Protein AF-A0A947KWK7-F1 (afdb_monomer)

Secondary structure (DSSP, 8-state):
--HHHHHHHHHHHHHHHHHHHHHHHHHHHHHHHHHHHHHT----EE--TT-SS-EE-BTTB--HHHHHHHHHHHHHHHH-B-TTTHHHHHHHHHHHS-GGGHHHHHHHHHHHHHHHTT----B---------

pLDDT: mean 82.14, std 12.77, range [51.25, 95.88]

Foldseek 3Di:
DVPVVVVVVVVVVVVVVVVVVVVVVVVVVVVVVVVVVVVVPPWDFDDDPPDPDTFTDDPVDGDPSRVQVVCQVLCQLQQWDFLVCLVVSLVVNLVVDDPVCNVVSSVVSVVVNVVRNPPRDTGGDDDPDDDD

Nearest PDB structures (foldseek):
  8rtd-assembly1_Y  TM=3.475E-01  e=1.690E-02  Escherichia coli
  8rtd-assembly1_S  TM=3.876E-01  e=9.232E-02  Escherichia coli
  6iqt-assembly2_C  TM=7.098E-01  e=1.179E+00  Helicobacter pylori 26695
  8rtd-assembly1_b  TM=3.862E-01  e=1.557E-01  Escherichia coli
  8rtd-assembly1_Q  TM=3.573E-01  e=2.304E-01  Escherichia coli

Structure (mmCIF, N/CA/C/O backbone):
data_AF-A0A947KWK7-F1
#
_entry.id   AF-A0A947KWK7-F1
#
loop_
_atom_site.group_PDB
_atom_site.id
_atom_site.type_symbol
_atom_site.label_atom_id
_atom_site.label_alt_id
_atom_site.label_comp_id
_atom_site.label_asym_id
_atom_site.label_entity_id
_atom_site.label_seq_id
_atom_site.pdbx_PDB_ins_code
_atom_site.Cartn_x
_atom_site.Cartn_y
_atom_site.Cartn_z
_atom_site.occupancy
_atom_site.B_iso_or_equiv
_atom_site.auth_seq_id
_atom_site.auth_comp_id
_atom_site.auth_asym_id
_atom_site.auth_atom_id
_atom_site.pdbx_PDB_model_num
ATOM 1 N N . MET A 1 1 ? 41.658 15.679 -74.362 1.00 54.69 1 MET A N 1
ATOM 2 C CA . MET A 1 1 ? 42.032 14.947 -73.130 1.00 54.69 1 MET A CA 1
ATOM 3 C C . MET A 1 1 ? 41.173 15.386 -71.931 1.00 54.69 1 MET A C 1
ATOM 5 O O . MET A 1 1 ? 41.476 14.998 -70.815 1.00 54.69 1 MET A O 1
ATOM 9 N N . ASP A 1 2 ? 40.061 16.109 -72.147 1.00 56.53 2 ASP A N 1
ATOM 10 C CA . ASP A 1 2 ? 39.301 16.756 -71.056 1.00 56.53 2 ASP A CA 1
ATOM 11 C C . ASP A 1 2 ? 37.999 16.034 -70.666 1.00 56.53 2 ASP A C 1
ATOM 13 O O . ASP A 1 2 ? 37.510 16.172 -69.546 1.00 56.53 2 ASP A O 1
ATOM 17 N N . TYR A 1 3 ? 37.462 15.185 -71.548 1.00 57.16 3 TYR A N 1
ATOM 18 C CA . TYR A 1 3 ? 36.228 14.429 -71.292 1.00 57.16 3 TYR A CA 1
ATOM 19 C C . TYR A 1 3 ? 36.384 13.341 -70.213 1.00 57.16 3 TYR A C 1
ATOM 21 O O . TYR A 1 3 ? 35.441 13.057 -69.475 1.00 57.16 3 TYR A O 1
ATOM 29 N N . SER A 1 4 ? 37.575 12.750 -70.073 1.00 60.72 4 SER A N 1
ATOM 30 C CA . SER A 1 4 ? 37.853 11.704 -69.075 1.00 60.72 4 SER A CA 1
ATOM 31 C C . SER A 1 4 ? 37.970 12.259 -67.651 1.00 60.72 4 SER A C 1
ATOM 33 O O . SER A 1 4 ? 37.562 11.595 -66.696 1.00 60.72 4 SER A O 1
ATOM 35 N N . ILE A 1 5 ? 38.465 13.493 -67.501 1.00 61.97 5 ILE A N 1
ATOM 36 C CA . ILE A 1 5 ? 38.619 14.163 -66.202 1.00 61.97 5 ILE A CA 1
ATOM 37 C C . ILE A 1 5 ? 37.245 14.553 -65.633 1.00 61.97 5 ILE A C 1
ATOM 39 O O . ILE A 1 5 ? 36.982 14.327 -64.448 1.00 61.97 5 ILE A O 1
ATOM 43 N N . GLY A 1 6 ? 36.330 15.035 -66.483 1.00 64.50 6 GLY A N 1
ATOM 44 C CA . GLY A 1 6 ? 34.949 15.342 -66.092 1.00 64.50 6 GLY A CA 1
ATOM 45 C C . GLY A 1 6 ? 34.128 14.106 -65.693 1.00 64.50 6 GLY A C 1
ATOM 46 O O . GLY A 1 6 ? 33.351 14.159 -64.737 1.00 64.50 6 GLY A O 1
ATOM 47 N N . LEU A 1 7 ? 34.323 12.962 -66.362 1.00 64.19 7 LEU A N 1
ATOM 48 C CA . LEU A 1 7 ? 33.639 11.709 -66.009 1.00 64.19 7 LEU A CA 1
ATOM 49 C C . LEU A 1 7 ? 34.106 11.164 -64.648 1.00 64.19 7 LEU A C 1
ATOM 51 O O . LEU A 1 7 ? 33.290 10.745 -63.826 1.00 64.19 7 LEU A O 1
ATOM 55 N N . ALA A 1 8 ? 35.415 11.225 -64.383 1.00 67.75 8 ALA A N 1
ATOM 56 C CA . ALA A 1 8 ? 36.005 10.771 -63.127 1.00 67.75 8 ALA A CA 1
ATOM 57 C C . ALA A 1 8 ? 35.564 11.624 -61.922 1.00 67.75 8 ALA A C 1
ATOM 59 O O . ALA A 1 8 ? 35.327 11.085 -60.837 1.00 67.75 8 ALA A O 1
ATOM 60 N N . GLN A 1 9 ? 35.409 12.941 -62.102 1.00 69.06 9 GLN A N 1
ATOM 61 C CA . GLN A 1 9 ? 34.876 13.831 -61.064 1.00 69.06 9 GLN A CA 1
ATOM 62 C C . GLN A 1 9 ? 33.393 13.558 -60.782 1.00 69.06 9 GLN A C 1
ATOM 64 O O . GLN A 1 9 ? 33.019 13.379 -59.622 1.00 69.06 9 GLN A O 1
ATOM 69 N N . ASN A 1 10 ? 32.566 13.417 -61.823 1.00 69.94 10 ASN A N 1
ATOM 70 C CA . ASN A 1 10 ? 31.147 13.079 -61.665 1.00 69.94 10 ASN A CA 1
ATOM 71 C C . ASN A 1 10 ? 30.944 11.731 -60.952 1.00 69.94 10 ASN A C 1
ATOM 73 O O . ASN A 1 10 ? 30.086 11.602 -60.079 1.00 69.94 10 ASN A O 1
ATOM 77 N N . GLN A 1 11 ? 31.783 10.735 -61.243 1.00 74.62 11 GLN A N 1
ATOM 78 C CA . GLN A 1 11 ? 31.709 9.428 -60.589 1.00 74.62 11 GLN A CA 1
ATOM 79 C C . GLN A 1 11 ? 32.101 9.478 -59.101 1.00 74.62 11 GLN A C 1
ATOM 81 O O . GLN A 1 11 ? 31.536 8.740 -58.291 1.00 74.62 11 GLN A O 1
ATOM 86 N N . ARG A 1 12 ? 33.036 10.358 -58.711 1.00 75.38 12 ARG A N 1
ATOM 87 C CA . ARG A 1 12 ? 33.397 10.582 -57.298 1.00 75.38 12 ARG A CA 1
ATOM 88 C C . ARG A 1 12 ? 32.259 11.239 -56.521 1.00 75.38 12 ARG A C 1
ATOM 90 O O . ARG A 1 12 ? 31.936 10.767 -55.433 1.00 75.38 12 ARG A O 1
ATOM 97 N N . VAL A 1 13 ? 31.613 12.250 -57.102 1.00 77.94 13 VAL A N 1
ATOM 98 C CA . VAL A 1 13 ? 30.461 12.936 -56.490 1.00 77.94 13 VAL A CA 1
ATOM 99 C C . VAL A 1 13 ? 29.280 11.975 -56.309 1.00 77.94 13 VAL A C 1
ATOM 101 O O . VAL A 1 13 ? 28.662 11.947 -55.246 1.00 77.94 13 VAL A O 1
ATOM 104 N N . LEU A 1 14 ? 29.009 11.108 -57.291 1.00 76.81 14 LEU A N 1
ATOM 105 C CA . LEU A 1 14 ? 27.959 10.085 -57.185 1.00 76.81 14 LEU A CA 1
ATOM 106 C C . LEU A 1 14 ? 28.243 9.053 -56.083 1.00 76.81 14 LEU A C 1
ATOM 108 O O . LEU A 1 14 ? 27.338 8.695 -55.329 1.00 76.81 14 LEU A O 1
ATOM 112 N N . LYS A 1 15 ? 29.498 8.605 -55.941 1.00 79.81 15 LYS A N 1
ATOM 113 C CA . LYS A 1 15 ? 29.899 7.691 -54.858 1.00 79.81 15 LYS A CA 1
ATOM 114 C C . LYS A 1 15 ? 29.793 8.345 -53.480 1.00 79.81 15 LYS A C 1
ATOM 116 O O . LYS A 1 15 ? 29.298 7.704 -52.559 1.00 79.81 15 LYS A O 1
ATOM 121 N N . GLN A 1 16 ? 30.196 9.610 -53.345 1.00 81.81 16 GLN A N 1
ATOM 122 C CA . GLN A 1 16 ? 30.052 10.370 -52.098 1.00 81.81 16 GLN A CA 1
ATOM 123 C C . GLN A 1 16 ? 28.580 10.560 -51.720 1.00 81.81 16 GLN A C 1
ATOM 125 O O . GLN A 1 16 ? 28.214 10.323 -50.574 1.00 81.81 16 GLN A O 1
ATOM 130 N N . ARG A 1 17 ? 27.713 10.897 -52.683 1.00 84.31 17 ARG A N 1
ATOM 131 C CA . ARG A 1 17 ? 26.270 11.035 -52.441 1.00 84.31 17 ARG A CA 1
ATOM 132 C C . ARG A 1 17 ? 25.628 9.719 -52.003 1.00 84.31 17 ARG A C 1
ATOM 134 O O . ARG A 1 17 ? 24.849 9.713 -51.055 1.00 84.31 17 ARG A O 1
ATOM 141 N N . ASN A 1 18 ? 25.970 8.608 -52.657 1.00 83.19 18 ASN A N 1
ATOM 142 C CA . ASN A 1 18 ? 25.448 7.294 -52.275 1.00 83.19 18 ASN A CA 1
ATOM 143 C C . ASN A 1 18 ? 25.965 6.855 -50.898 1.00 83.19 18 ASN A C 1
ATOM 145 O O . ASN A 1 18 ? 25.190 6.325 -50.109 1.00 83.19 18 ASN A O 1
ATOM 149 N N . ALA A 1 19 ? 27.235 7.121 -50.580 1.00 86.38 19 ALA A N 1
ATOM 150 C CA . ALA A 1 19 ? 27.790 6.851 -49.256 1.00 86.38 19 ALA A CA 1
ATOM 151 C C . ALA A 1 19 ? 27.075 7.666 -48.166 1.00 86.38 19 ALA A C 1
ATOM 153 O O . ALA A 1 19 ? 26.656 7.093 -47.164 1.00 86.38 19 ALA A O 1
ATOM 154 N N . LEU A 1 20 ? 26.853 8.966 -48.399 1.00 88.31 20 LEU A N 1
ATOM 155 C CA . LEU A 1 20 ? 26.110 9.835 -47.480 1.00 88.31 20 LEU A CA 1
ATOM 156 C C . LEU A 1 20 ? 24.665 9.355 -47.280 1.00 88.31 20 LEU A C 1
ATOM 158 O O . LEU A 1 20 ? 24.188 9.294 -46.146 1.00 88.31 20 LEU A O 1
ATOM 162 N N . GLY A 1 21 ? 23.990 8.945 -48.358 1.00 90.00 21 GLY A N 1
ATOM 163 C CA . GLY A 1 21 ? 22.643 8.376 -48.290 1.00 90.00 21 GLY A CA 1
ATOM 164 C C . GLY A 1 21 ? 22.580 7.104 -47.442 1.00 90.00 21 GLY A C 1
ATOM 165 O O . GLY A 1 21 ? 21.719 6.987 -46.573 1.00 90.00 21 GLY A O 1
ATOM 166 N N . ILE A 1 22 ? 23.531 6.183 -47.626 1.00 91.56 22 ILE A N 1
ATOM 167 C CA . ILE A 1 22 ? 23.617 4.952 -46.827 1.00 91.56 22 ILE A CA 1
ATOM 168 C C . ILE A 1 22 ? 23.869 5.284 -45.352 1.00 91.56 22 ILE A C 1
ATOM 170 O O . ILE A 1 22 ? 23.178 4.758 -44.482 1.00 91.56 22 ILE A O 1
ATOM 174 N N . THR A 1 23 ? 24.803 6.193 -45.053 1.00 91.56 23 THR A N 1
ATOM 175 C CA . THR A 1 23 ? 25.083 6.584 -43.663 1.00 91.56 23 THR A CA 1
ATOM 176 C C . THR A 1 23 ? 23.884 7.240 -42.985 1.00 91.56 23 THR A C 1
ATOM 178 O O . THR A 1 23 ? 23.618 6.954 -41.820 1.00 91.56 23 THR A O 1
ATOM 181 N N . ALA A 1 24 ? 23.116 8.061 -43.708 1.00 92.50 24 ALA A N 1
ATOM 182 C CA . ALA A 1 24 ? 21.912 8.688 -43.175 1.00 92.50 24 ALA A CA 1
ATOM 183 C C . ALA A 1 24 ? 20.830 7.651 -42.835 1.00 92.50 24 ALA A C 1
ATOM 185 O O . ALA A 1 24 ? 20.211 7.743 -41.778 1.00 92.50 24 ALA A O 1
ATOM 186 N N . ILE A 1 25 ? 20.647 6.631 -43.682 1.00 94.62 25 ILE A N 1
ATOM 187 C CA . ILE A 1 25 ? 19.697 5.535 -43.430 1.00 94.62 25 ILE A CA 1
ATOM 188 C C . ILE A 1 25 ? 20.110 4.729 -42.194 1.00 94.62 25 ILE A C 1
ATOM 190 O O . ILE A 1 25 ? 19.269 4.429 -41.348 1.00 94.62 25 ILE A O 1
ATOM 194 N N . VAL A 1 26 ? 21.401 4.413 -42.058 1.00 95.50 26 VAL A N 1
ATOM 195 C CA . VAL A 1 26 ? 21.919 3.682 -40.891 1.00 95.50 26 VAL A CA 1
ATOM 196 C C . VAL A 1 26 ? 21.704 4.484 -39.608 1.00 95.50 26 VAL A C 1
ATOM 198 O O . VAL A 1 26 ? 21.192 3.939 -38.632 1.00 95.50 26 VAL A O 1
ATOM 201 N N . LEU A 1 27 ? 22.037 5.778 -39.611 1.00 94.00 27 LEU A N 1
ATOM 202 C CA . LEU A 1 27 ? 21.833 6.654 -38.456 1.00 94.00 27 LEU A CA 1
ATOM 203 C C . LEU A 1 27 ? 20.349 6.791 -38.098 1.00 94.00 27 LEU A C 1
ATOM 205 O O . LEU A 1 27 ? 20.006 6.706 -36.923 1.00 94.00 27 LEU A O 1
ATOM 209 N N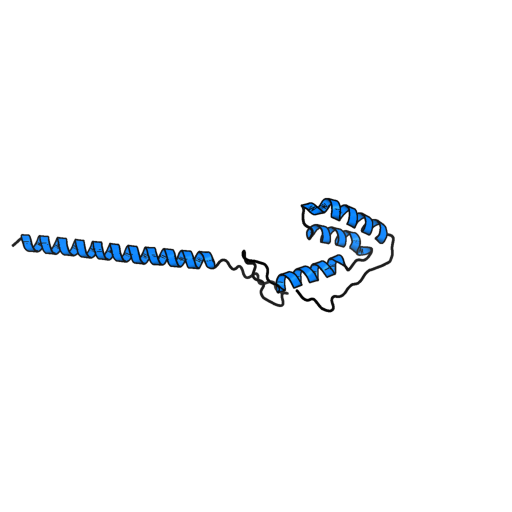 . ALA A 1 28 ? 19.466 6.931 -39.090 1.00 94.38 28 ALA A N 1
ATOM 210 C CA . ALA A 1 28 ? 18.023 6.976 -38.863 1.00 94.38 28 ALA A CA 1
ATOM 211 C C . ALA A 1 28 ? 17.506 5.676 -38.225 1.00 94.38 28 ALA A C 1
ATOM 213 O O . ALA A 1 28 ? 16.750 5.725 -37.257 1.00 94.38 28 ALA A O 1
ATOM 214 N N . GLY A 1 29 ? 17.963 4.514 -38.704 1.00 95.06 29 GLY A N 1
ATOM 215 C CA . GLY A 1 29 ? 17.624 3.223 -38.102 1.00 95.06 29 GLY A CA 1
ATOM 216 C C . GLY A 1 29 ? 18.107 3.104 -36.653 1.00 95.06 29 GLY A C 1
ATOM 217 O O . GLY A 1 29 ? 17.364 2.652 -35.784 1.00 95.06 29 GLY A O 1
ATOM 218 N N . LEU A 1 30 ? 19.322 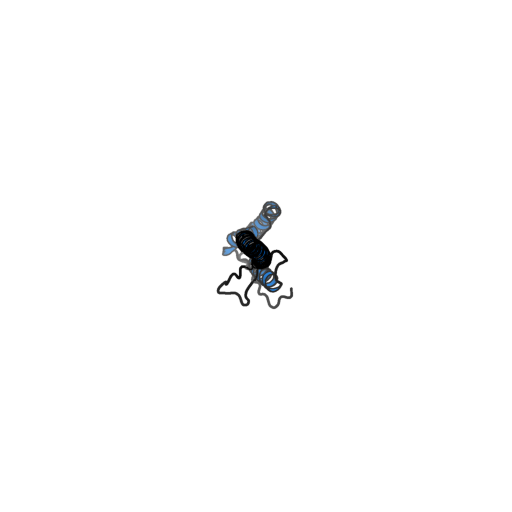3.575 -36.369 1.00 94.81 30 LEU A N 1
ATOM 219 C CA . LEU A 1 30 ? 19.897 3.574 -35.022 1.00 94.81 30 LEU A CA 1
ATOM 220 C C . LEU A 1 30 ? 19.093 4.461 -34.060 1.00 94.81 30 LEU A C 1
ATOM 222 O O . LEU A 1 30 ? 18.824 4.057 -32.931 1.00 94.81 30 LEU A O 1
ATOM 226 N N . VAL A 1 31 ? 18.653 5.635 -34.521 1.00 93.88 31 VAL A N 1
ATOM 227 C CA . VAL A 1 31 ? 17.788 6.545 -33.753 1.00 93.88 31 VAL A CA 1
ATOM 228 C C . VAL A 1 31 ? 16.456 5.876 -33.416 1.00 93.88 31 VAL A C 1
ATOM 230 O O . VAL A 1 31 ? 16.026 5.941 -32.268 1.00 93.88 31 VAL A O 1
ATOM 233 N N . VAL A 1 32 ? 15.826 5.185 -34.372 1.00 93.50 32 VAL A N 1
ATOM 234 C CA . VAL A 1 32 ? 14.566 4.456 -34.134 1.00 93.50 32 VAL A CA 1
ATOM 235 C C . VAL A 1 32 ? 14.752 3.353 -33.092 1.00 93.50 32 VAL A C 1
ATOM 237 O O . VAL A 1 32 ? 13.943 3.238 -32.172 1.00 93.50 32 VAL A O 1
ATOM 240 N N . ILE A 1 33 ? 15.835 2.577 -33.185 1.00 91.62 33 ILE A N 1
ATOM 241 C CA . ILE A 1 33 ? 16.146 1.520 -32.211 1.00 91.62 33 ILE A CA 1
ATOM 242 C C . ILE A 1 33 ? 16.364 2.119 -30.818 1.00 91.62 33 ILE A C 1
ATOM 244 O O . ILE A 1 33 ? 15.795 1.630 -29.843 1.00 91.62 33 ILE A O 1
ATOM 248 N N . LEU A 1 34 ? 17.146 3.196 -30.712 1.00 87.62 34 LEU A N 1
ATOM 249 C CA . LEU A 1 34 ? 17.386 3.883 -29.441 1.00 87.62 34 LEU A CA 1
ATOM 250 C C . LEU A 1 34 ? 16.095 4.443 -28.841 1.00 87.62 34 LEU A C 1
ATOM 252 O O . LEU A 1 34 ? 15.890 4.321 -27.636 1.00 87.62 34 LEU A O 1
ATOM 256 N N . PHE A 1 35 ? 15.210 5.004 -29.666 1.00 86.56 35 PHE A N 1
ATOM 257 C CA . PHE A 1 35 ? 13.917 5.515 -29.219 1.00 86.56 35 PHE A CA 1
ATOM 258 C C . PHE A 1 35 ? 13.016 4.391 -28.698 1.00 86.56 35 PHE A C 1
ATOM 260 O O . PHE A 1 35 ? 12.399 4.531 -27.647 1.00 86.56 35 PHE A O 1
ATOM 267 N N . MET A 1 36 ? 12.994 3.246 -29.384 1.00 82.94 36 MET A N 1
ATOM 268 C CA . MET A 1 36 ? 12.224 2.074 -28.967 1.00 82.94 36 MET A CA 1
ATOM 269 C C . MET A 1 36 ? 12.749 1.489 -27.648 1.00 82.94 36 MET A C 1
ATOM 271 O O . MET A 1 36 ? 11.967 1.171 -26.757 1.00 82.94 36 MET A O 1
ATOM 275 N N . VAL A 1 37 ? 14.073 1.407 -27.483 1.00 81.81 37 VAL A N 1
ATOM 276 C CA . VAL A 1 37 ? 14.695 0.966 -26.225 1.00 81.81 37 VAL A CA 1
ATOM 277 C C . VAL A 1 37 ? 14.417 1.965 -25.102 1.00 81.81 37 VAL A C 1
ATOM 279 O O . VAL A 1 37 ? 14.025 1.547 -24.014 1.00 81.81 37 VAL A O 1
ATOM 282 N N . GLY A 1 38 ? 14.562 3.267 -25.360 1.00 74.56 38 GLY A N 1
ATOM 283 C CA . GLY A 1 38 ? 14.268 4.330 -24.397 1.00 74.56 38 GLY A CA 1
ATOM 284 C C . GLY A 1 38 ? 12.817 4.302 -23.920 1.00 74.56 38 GLY A C 1
ATOM 285 O O . GLY A 1 38 ? 12.578 4.291 -22.718 1.00 74.56 38 GLY A O 1
ATOM 286 N N . ALA A 1 39 ? 11.863 4.157 -24.843 1.00 72.69 39 ALA A N 1
ATOM 287 C CA . ALA A 1 39 ? 10.434 4.079 -24.531 1.00 72.69 39 ALA A CA 1
ATOM 288 C C . ALA A 1 39 ? 10.052 2.874 -23.648 1.00 72.69 39 ALA A C 1
ATOM 290 O O . ALA A 1 39 ? 9.017 2.894 -22.990 1.00 72.69 39 ALA A O 1
ATOM 291 N N . THR A 1 40 ? 10.871 1.819 -23.610 1.00 67.94 40 THR A N 1
ATOM 292 C CA .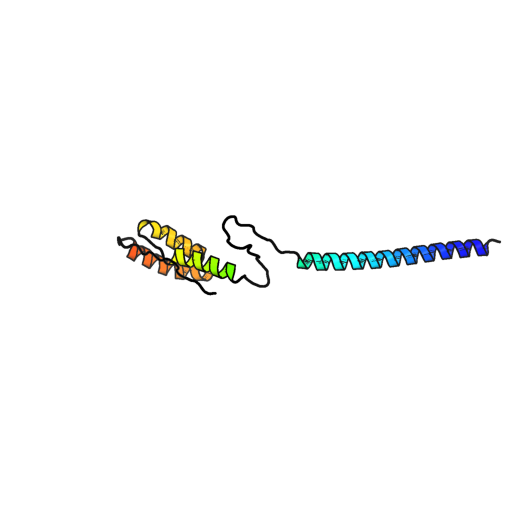 THR A 1 40 ? 10.624 0.636 -22.761 1.00 67.94 40 THR A CA 1
ATOM 293 C C . THR A 1 40 ? 11.322 0.687 -21.400 1.00 67.94 40 THR A C 1
ATOM 295 O O . THR A 1 40 ? 11.138 -0.223 -20.585 1.00 67.94 40 THR A O 1
ATOM 298 N N . ARG A 1 41 ? 12.153 1.709 -21.145 1.00 60.84 41 ARG A N 1
ATOM 299 C CA . ARG A 1 41 ? 13.114 1.712 -20.032 1.00 60.84 41 ARG A CA 1
ATOM 300 C C . ARG A 1 41 ? 12.705 2.539 -18.813 1.00 60.84 41 ARG A C 1
ATOM 302 O O . ARG A 1 41 ? 13.450 2.535 -17.835 1.00 60.84 41 ARG A O 1
ATOM 309 N N . ASP A 1 42 ? 11.521 3.138 -18.807 1.00 56.75 42 ASP A N 1
ATOM 310 C CA . ASP A 1 42 ? 10.990 3.828 -17.626 1.00 56.75 42 ASP A CA 1
ATOM 311 C C . ASP A 1 42 ? 10.543 2.813 -16.563 1.00 56.75 42 ASP A C 1
ATOM 313 O O . ASP A 1 42 ? 9.373 2.461 -16.421 1.00 56.75 42 ASP A O 1
ATOM 317 N N . ARG A 1 43 ? 11.523 2.280 -15.829 1.00 58.47 43 ARG A N 1
ATOM 318 C CA . ARG A 1 43 ? 11.331 1.488 -14.614 1.00 58.47 43 ARG A CA 1
ATOM 319 C C . ARG A 1 43 ? 12.018 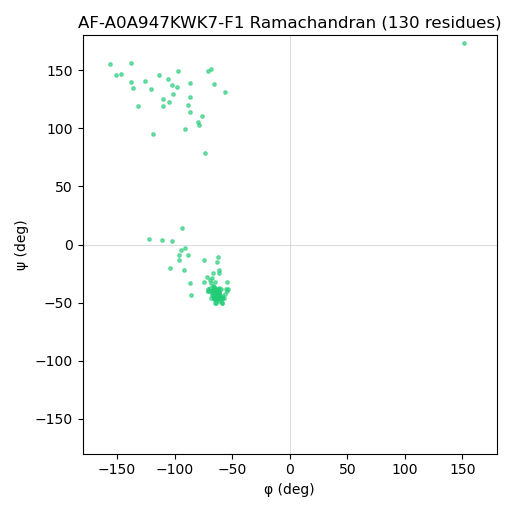2.221 -13.478 1.00 58.47 43 ARG A C 1
ATOM 321 O O . ARG A 1 43 ? 13.225 2.087 -13.283 1.00 58.47 43 ARG A O 1
ATOM 328 N N . GLU A 1 44 ? 11.252 3.012 -12.745 1.00 58.97 44 GLU A N 1
ATOM 329 C CA . GLU A 1 44 ? 11.743 3.655 -11.535 1.00 58.97 44 GLU A CA 1
ATOM 330 C C . GLU A 1 44 ? 11.796 2.609 -10.411 1.00 58.97 44 GLU A C 1
ATOM 332 O O . GLU A 1 44 ? 10.774 2.084 -9.967 1.00 58.97 44 GLU A O 1
ATOM 337 N N . VAL A 1 45 ? 13.010 2.241 -9.994 1.00 57.47 45 VAL A N 1
ATOM 338 C CA . VAL A 1 45 ? 13.231 1.353 -8.847 1.00 57.47 45 VAL A CA 1
ATOM 339 C C . VAL A 1 45 ? 13.360 2.233 -7.614 1.00 57.47 45 VAL A C 1
ATOM 341 O O . VAL A 1 45 ? 14.419 2.804 -7.352 1.00 57.47 45 VAL A O 1
ATOM 344 N N . VAL A 1 46 ? 12.273 2.352 -6.856 1.00 59.81 46 VAL A N 1
ATOM 345 C CA . VAL A 1 46 ? 12.283 3.089 -5.592 1.00 59.81 46 VAL A CA 1
ATOM 346 C C . VAL A 1 46 ? 12.897 2.187 -4.521 1.00 59.81 46 VAL A C 1
ATOM 348 O O . VAL A 1 46 ? 12.275 1.236 -4.047 1.00 59.81 46 VAL A O 1
ATOM 351 N N . LEU A 1 47 ? 14.141 2.473 -4.138 1.00 54.81 47 LEU A N 1
ATOM 352 C CA . LEU A 1 47 ? 14.790 1.817 -3.005 1.00 54.81 47 LEU A CA 1
ATOM 353 C C . LEU A 1 47 ? 14.273 2.449 -1.713 1.00 54.81 47 LEU A C 1
ATOM 355 O O . LEU A 1 47 ? 14.693 3.546 -1.347 1.00 54.81 47 LEU A O 1
ATOM 359 N N . GLN A 1 48 ? 13.361 1.769 -1.016 1.00 61.44 48 GLN A N 1
ATOM 360 C CA . GLN A 1 48 ? 12.974 2.182 0.332 1.00 61.44 48 GLN A CA 1
ATOM 361 C C . GLN A 1 48 ? 13.738 1.349 1.381 1.00 61.44 48 GLN A C 1
ATOM 363 O O . GLN A 1 48 ? 13.799 0.124 1.252 1.00 61.44 48 GLN A O 1
ATOM 368 N N . PRO A 1 49 ? 14.285 1.973 2.443 1.00 51.25 49 PRO A N 1
ATOM 369 C CA . PRO A 1 49 ? 15.221 1.332 3.381 1.00 51.25 49 PRO A CA 1
ATOM 370 C C . PRO A 1 49 ? 14.691 0.129 4.181 1.00 51.25 49 PRO A C 1
ATOM 372 O O . PRO A 1 49 ? 15.465 -0.536 4.860 1.00 51.25 49 PRO A O 1
ATOM 375 N N . ILE A 1 50 ? 13.383 -0.129 4.156 1.00 66.69 50 ILE A N 1
ATOM 376 C CA . ILE A 1 50 ? 12.694 -1.076 5.052 1.00 66.69 50 ILE A CA 1
ATOM 377 C C . ILE A 1 50 ? 11.943 -2.192 4.313 1.00 66.69 50 ILE A C 1
ATOM 379 O O . ILE A 1 50 ? 11.252 -2.999 4.938 1.00 66.69 50 ILE A O 1
ATOM 383 N N . LEU A 1 51 ? 12.054 -2.256 2.985 1.00 66.56 51 LEU A N 1
ATOM 384 C CA . LEU A 1 51 ? 11.338 -3.253 2.194 1.00 66.56 51 LEU A CA 1
ATOM 385 C C . LEU A 1 51 ? 12.141 -4.547 2.106 1.00 66.56 51 LEU A C 1
ATOM 387 O O . LEU A 1 51 ? 13.350 -4.538 1.896 1.00 66.56 51 LEU A O 1
ATOM 391 N N . ARG A 1 52 ? 11.445 -5.681 2.213 1.00 66.69 52 ARG A N 1
ATOM 392 C CA . ARG A 1 52 ? 12.051 -7.017 2.072 1.00 66.69 52 ARG A CA 1
ATOM 393 C C . ARG A 1 52 ? 12.380 -7.374 0.616 1.00 66.69 52 ARG A C 1
ATOM 395 O O . ARG A 1 52 ? 13.089 -8.345 0.384 1.00 66.69 52 ARG A O 1
ATOM 402 N N . SER A 1 53 ? 11.857 -6.606 -0.342 1.00 64.56 53 SER A N 1
ATOM 403 C CA . SER A 1 53 ? 12.023 -6.790 -1.785 1.00 64.56 53 SER A CA 1
ATOM 404 C C . SER A 1 53 ? 12.040 -5.428 -2.488 1.00 64.56 53 SER A C 1
ATOM 406 O O . SER A 1 53 ? 11.313 -4.530 -2.054 1.00 64.56 53 SER A O 1
ATOM 408 N N . PRO A 1 54 ? 12.801 -5.262 -3.586 1.00 62.47 54 PRO A N 1
ATOM 409 C CA . PRO A 1 54 ? 12.618 -4.138 -4.497 1.00 62.47 54 PRO A CA 1
ATOM 410 C C . PRO A 1 54 ? 11.171 -4.105 -5.007 1.00 62.47 54 PRO A C 1
ATOM 412 O O . PRO A 1 54 ? 10.648 -5.132 -5.442 1.00 62.47 54 PRO A O 1
ATOM 415 N N . LEU A 1 55 ? 10.529 -2.938 -4.954 1.00 66.06 55 LEU A N 1
ATOM 416 C CA . LEU A 1 55 ? 9.199 -2.722 -5.521 1.00 66.06 55 LEU A CA 1
ATOM 417 C C . LEU A 1 55 ? 9.351 -1.990 -6.855 1.00 66.06 55 LEU A C 1
ATOM 419 O O . LEU A 1 55 ? 10.033 -0.969 -6.939 1.00 66.06 55 LEU A O 1
ATOM 423 N N . THR A 1 56 ? 8.719 -2.515 -7.903 1.00 62.38 56 THR A N 1
ATOM 424 C CA . THR A 1 56 ? 8.664 -1.871 -9.220 1.00 62.38 56 THR A CA 1
ATOM 425 C C . THR A 1 56 ? 7.245 -1.390 -9.473 1.00 62.38 56 THR A C 1
ATOM 427 O O . THR A 1 56 ? 6.324 -2.205 -9.525 1.00 62.38 56 THR A O 1
ATOM 430 N N . ILE A 1 57 ? 7.062 -0.083 -9.653 1.00 59.66 57 ILE A N 1
ATOM 431 C CA . ILE A 1 57 ? 5.781 0.477 -10.087 1.00 59.66 57 ILE A CA 1
ATOM 432 C C . ILE A 1 57 ? 5.783 0.430 -11.615 1.00 59.66 57 ILE A C 1
ATOM 434 O O . ILE A 1 57 ? 6.611 1.071 -12.257 1.00 59.66 57 ILE A O 1
ATOM 438 N N . SER A 1 58 ? 4.901 -0.381 -12.200 1.00 62.47 58 SER A N 1
ATOM 439 C CA . SER A 1 58 ? 4.735 -0.468 -13.653 1.00 62.47 58 SER A CA 1
ATOM 440 C C . SER A 1 58 ? 3.362 0.058 -14.052 1.00 62.47 58 SER A C 1
ATOM 442 O O . SER A 1 58 ? 2.380 -0.170 -13.348 1.00 62.47 58 SER A O 1
ATOM 444 N N . SER A 1 59 ? 3.262 0.698 -15.215 1.00 59.84 59 SER A N 1
ATOM 445 C CA . SER A 1 59 ? 1.970 1.078 -15.806 1.00 59.84 59 SER A CA 1
ATOM 446 C C . SER A 1 59 ? 1.085 -0.129 -16.156 1.00 59.84 59 SER A C 1
ATOM 448 O O . SER A 1 59 ? -0.111 0.031 -16.379 1.00 59.84 59 SER A O 1
ATOM 450 N N 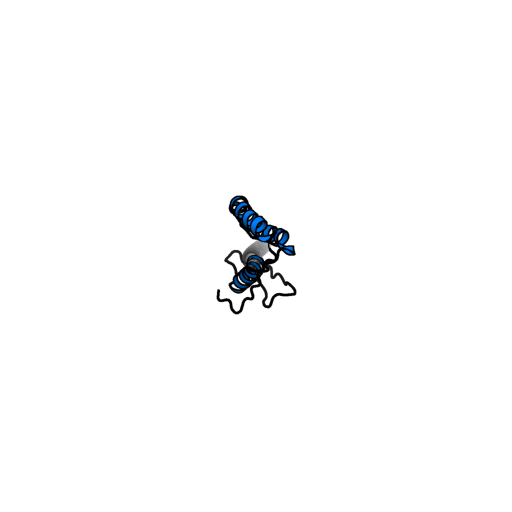. THR A 1 60 ? 1.656 -1.338 -16.191 1.00 64.25 60 THR A N 1
ATOM 451 C CA . THR A 1 60 ? 0.974 -2.597 -16.531 1.00 64.25 60 THR A CA 1
ATOM 452 C C . THR A 1 60 ? 0.326 -3.306 -15.343 1.00 64.25 60 THR A C 1
ATOM 454 O O . THR A 1 60 ? -0.405 -4.272 -15.548 1.00 64.25 60 THR A O 1
ATOM 457 N N . GLY A 1 61 ? 0.578 -2.855 -14.112 1.00 68.62 61 GLY A N 1
ATOM 458 C CA . GLY A 1 61 ? 0.008 -3.470 -12.919 1.00 68.62 61 GLY A CA 1
ATOM 459 C C . GLY A 1 61 ? 0.872 -3.325 -11.673 1.00 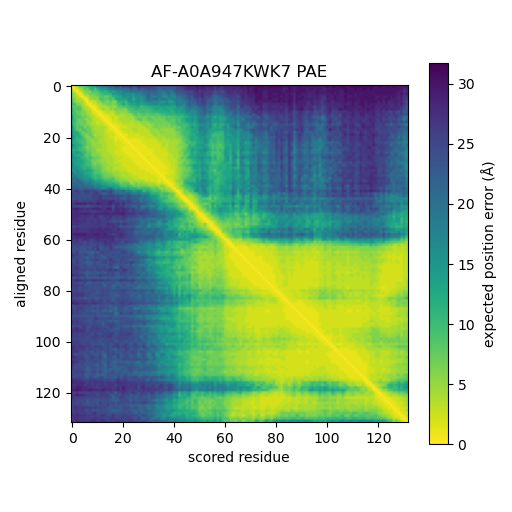68.62 61 GLY A C 1
ATOM 460 O O . GLY A 1 61 ? 2.013 -2.855 -11.711 1.00 68.62 61 GLY A O 1
ATOM 461 N N . VAL A 1 62 ? 0.287 -3.757 -10.561 1.00 76.75 62 VAL A N 1
ATOM 462 C CA . VAL A 1 62 ? 0.862 -3.712 -9.216 1.00 76.75 62 VAL A CA 1
ATOM 463 C C . VAL A 1 62 ? 1.369 -5.107 -8.845 1.00 76.75 62 VAL A C 1
ATOM 465 O O . VAL A 1 62 ? 0.689 -6.093 -9.128 1.00 76.75 62 VAL A O 1
ATOM 468 N N . SER A 1 63 ? 2.556 -5.212 -8.239 1.00 79.69 63 SER A N 1
ATOM 469 C CA . SER A 1 63 ? 3.100 -6.521 -7.855 1.00 79.69 63 SER A CA 1
ATOM 470 C C . SER A 1 63 ? 2.330 -7.129 -6.666 1.00 79.69 63 SER A C 1
ATOM 472 O O . SER A 1 63 ? 1.838 -6.379 -5.813 1.00 79.69 63 SER A O 1
ATOM 474 N N . PRO A 1 64 ? 2.230 -8.468 -6.563 1.00 82.25 64 PRO A N 1
ATOM 475 C CA . PRO A 1 64 ? 1.601 -9.129 -5.416 1.00 82.25 64 PRO A CA 1
ATOM 476 C C . PRO A 1 64 ? 2.219 -8.718 -4.073 1.00 82.25 64 PRO A C 1
ATOM 478 O O . PRO A 1 64 ? 1.504 -8.488 -3.103 1.00 82.25 64 PRO A O 1
ATOM 481 N N . GLU A 1 65 ? 3.539 -8.534 -4.032 1.00 81.06 65 GLU A N 1
ATOM 482 C CA . GLU A 1 65 ? 4.278 -8.139 -2.829 1.00 81.06 65 GLU A CA 1
ATOM 483 C C . GLU A 1 65 ? 3.916 -6.719 -2.379 1.00 81.06 65 GLU A C 1
ATOM 485 O O . GLU A 1 65 ? 3.843 -6.444 -1.180 1.00 81.06 65 GLU A O 1
ATOM 490 N N . TYR A 1 66 ? 3.661 -5.812 -3.329 1.00 81.19 66 TYR A N 1
ATOM 491 C CA . TYR A 1 66 ? 3.158 -4.477 -3.017 1.00 81.19 66 TYR A CA 1
ATOM 492 C C . TYR A 1 66 ? 1.750 -4.551 -2.418 1.00 81.19 66 TYR A C 1
ATOM 494 O O . TYR A 1 66 ? 1.485 -3.910 -1.401 1.00 81.19 66 TYR A O 1
ATOM 502 N N . LEU A 1 67 ? 0.852 -5.340 -3.023 1.00 85.00 67 LEU A N 1
ATOM 503 C CA . LEU A 1 67 ? -0.519 -5.493 -2.529 1.00 85.00 67 LEU A CA 1
ATOM 504 C C . LEU A 1 67 ? -0.545 -6.101 -1.130 1.00 85.00 67 LEU A C 1
ATOM 506 O O . LEU A 1 67 ? -1.273 -5.603 -0.272 1.00 85.00 67 LEU A O 1
ATOM 510 N N . GLU A 1 68 ? 0.274 -7.122 -0.874 1.00 86.88 68 GLU A N 1
ATOM 511 C CA . GLU A 1 68 ? 0.418 -7.709 0.458 1.00 86.88 68 GLU A CA 1
ATOM 512 C C . GLU A 1 68 ? 0.886 -6.659 1.466 1.00 86.88 68 GLU A C 1
ATOM 514 O O . GLU A 1 68 ? 0.305 -6.520 2.540 1.00 86.88 68 GLU A O 1
ATOM 519 N N . MET A 1 69 ? 1.897 -5.866 1.110 1.00 85.00 69 MET A N 1
ATOM 520 C CA . MET A 1 69 ? 2.452 -4.854 2.000 1.00 85.00 69 MET A CA 1
ATOM 521 C C . MET A 1 69 ? 1.452 -3.750 2.343 1.00 85.00 69 MET A C 1
ATOM 523 O O . MET A 1 69 ? 1.237 -3.466 3.521 1.00 85.00 69 MET A O 1
ATOM 527 N N . VAL A 1 70 ? 0.803 -3.168 1.332 1.00 86.12 70 VAL A N 1
ATOM 528 C CA . VAL A 1 70 ? -0.210 -2.124 1.539 1.00 86.12 70 VAL A CA 1
ATOM 529 C C . VAL A 1 70 ? -1.392 -2.674 2.331 1.00 86.12 70 VAL A C 1
ATOM 531 O O . VAL A 1 70 ? -1.893 -2.003 3.237 1.00 86.12 70 VAL A O 1
ATOM 534 N N . THR A 1 71 ? -1.814 -3.908 2.042 1.00 89.75 71 THR A N 1
ATOM 535 C CA . THR A 1 71 ? -2.918 -4.557 2.758 1.00 89.75 71 THR A CA 1
ATOM 536 C C . THR A 1 71 ? -2.554 -4.816 4.213 1.00 89.75 71 THR A C 1
ATOM 538 O O . THR A 1 71 ? -3.350 -4.514 5.100 1.00 89.75 71 THR A O 1
ATOM 541 N N . ARG A 1 72 ? -1.348 -5.323 4.484 1.00 89.56 72 ARG A N 1
ATOM 542 C CA . ARG A 1 72 ? -0.848 -5.566 5.840 1.00 89.56 72 ARG A CA 1
ATOM 543 C C . ARG A 1 72 ? -0.833 -4.283 6.659 1.00 89.56 72 ARG A C 1
ATOM 545 O O . ARG A 1 72 ? -1.362 -4.263 7.769 1.00 89.56 72 ARG A O 1
ATOM 552 N N . ASP A 1 73 ? -0.260 -3.220 6.110 1.00 89.81 73 ASP A N 1
ATOM 553 C CA . ASP A 1 73 ? -0.111 -1.955 6.824 1.00 89.81 73 ASP A CA 1
ATOM 554 C C . ASP A 1 73 ? -1.484 -1.290 7.049 1.00 89.81 73 ASP A C 1
ATOM 556 O O . ASP A 1 73 ? -1.783 -0.829 8.153 1.00 89.81 73 ASP A O 1
ATOM 560 N N . THR A 1 74 ? -2.378 -1.354 6.056 1.00 92.19 74 THR A N 1
ATOM 561 C CA . THR A 1 74 ? -3.762 -0.865 6.183 1.00 92.19 74 THR A CA 1
ATOM 562 C C . THR A 1 74 ? -4.558 -1.666 7.212 1.00 92.19 74 THR A C 1
ATOM 564 O O . THR A 1 74 ? -5.259 -1.079 8.034 1.00 92.19 74 THR A O 1
ATOM 567 N N . ALA A 1 75 ? -4.444 -2.998 7.215 1.00 92.31 75 ALA A N 1
ATOM 568 C CA . ALA A 1 75 ? -5.139 -3.862 8.165 1.00 92.31 75 ALA A CA 1
ATOM 569 C C . ALA A 1 75 ? -4.686 -3.595 9.604 1.00 92.31 75 ALA A C 1
ATOM 571 O O . ALA A 1 75 ? -5.519 -3.532 10.507 1.00 92.31 75 ALA A O 1
ATOM 572 N N . LEU A 1 76 ? -3.384 -3.384 9.824 1.00 92.62 76 LEU A N 1
ATOM 573 C CA . LEU A 1 76 ? -2.870 -3.037 11.147 1.00 92.62 76 LEU A CA 1
ATOM 574 C C . LEU A 1 76 ? -3.439 -1.708 11.643 1.00 92.62 76 LEU A C 1
ATOM 576 O O . LEU A 1 76 ? -3.871 -1.653 12.792 1.00 92.62 76 LEU A O 1
ATOM 580 N N . ILE A 1 77 ? -3.499 -0.677 10.796 1.00 92.56 77 ILE A N 1
ATOM 581 C CA . ILE A 1 77 ? -4.107 0.612 11.158 1.00 92.56 77 ILE A CA 1
ATOM 582 C C . ILE A 1 77 ? -5.607 0.444 11.413 1.00 92.56 77 ILE A C 1
ATOM 584 O O . ILE A 1 77 ? -6.113 0.909 12.425 1.00 92.56 77 ILE A O 1
ATOM 588 N N . ALA A 1 78 ? -6.329 -0.243 10.529 1.00 92.06 78 ALA A N 1
ATOM 589 C CA . ALA A 1 78 ? -7.779 -0.378 10.629 1.00 92.06 78 ALA A CA 1
ATOM 590 C C . ALA A 1 78 ? -8.221 -1.156 11.878 1.00 92.06 78 ALA A C 1
ATOM 592 O O . ALA A 1 78 ? -9.219 -0.794 12.505 1.00 92.06 78 ALA A O 1
ATOM 593 N N . LEU A 1 79 ? -7.489 -2.216 12.236 1.00 92.38 79 LEU A N 1
ATOM 594 C CA . LEU A 1 79 ? -7.898 -3.186 13.255 1.00 92.38 79 LEU A CA 1
ATOM 595 C C . LEU A 1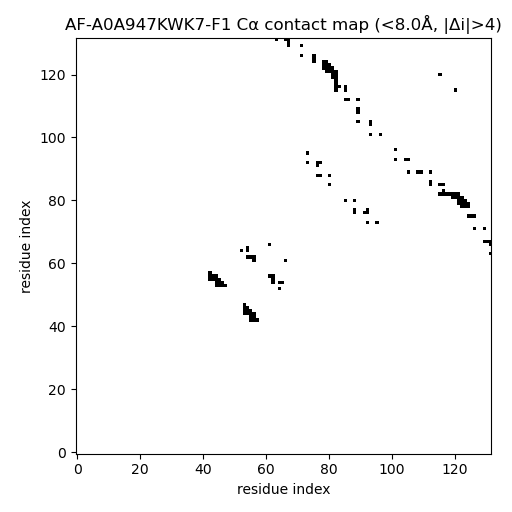 79 ? -7.318 -2.918 14.649 1.00 92.38 79 LEU A C 1
ATOM 597 O O . LEU A 1 79 ? -7.802 -3.513 15.614 1.00 92.38 79 LEU A O 1
ATOM 601 N N . ASN A 1 80 ? -6.321 -2.038 14.774 1.00 92.19 80 ASN A N 1
ATOM 602 C CA . ASN A 1 80 ? -5.764 -1.626 16.062 1.00 92.19 80 ASN A CA 1
ATOM 603 C C . ASN A 1 80 ? -6.247 -0.223 16.431 1.00 92.19 80 ASN A C 1
ATOM 605 O O . ASN A 1 80 ? -5.999 0.741 15.710 1.00 92.19 80 ASN A O 1
ATOM 609 N N . ARG A 1 81 ? -6.897 -0.096 17.588 1.00 91.06 81 ARG A N 1
ATOM 610 C CA . ARG A 1 81 ? -7.398 1.191 18.093 1.00 91.06 81 ARG A CA 1
ATOM 611 C C . ARG A 1 81 ? -7.427 1.213 19.613 1.00 91.06 81 ARG A C 1
ATOM 613 O O . ARG A 1 81 ? -7.713 0.201 20.251 1.00 91.06 81 ARG A O 1
ATOM 620 N N . SER A 1 82 ? -7.173 2.378 20.182 1.00 90.81 82 SER A N 1
ATOM 621 C CA . SER A 1 82 ? -7.272 2.667 21.608 1.00 90.81 82 SER A CA 1
ATOM 622 C C . SER A 1 82 ? -7.925 4.037 21.806 1.00 90.81 82 SER A C 1
ATOM 624 O O . SER A 1 82 ? -7.848 4.879 20.909 1.00 90.81 82 SER A O 1
ATOM 626 N N . PRO A 1 83 ? -8.539 4.307 22.969 1.00 87.62 83 PRO A N 1
ATOM 627 C CA . PRO A 1 83 ? -9.189 5.592 23.237 1.00 87.62 83 PRO A CA 1
ATOM 628 C C . PRO A 1 83 ? -8.258 6.794 23.021 1.00 87.62 83 PRO A C 1
ATOM 630 O O . PRO A 1 83 ? -8.683 7.844 22.548 1.00 87.62 83 PRO A O 1
ATOM 633 N N . GLU A 1 84 ? -6.965 6.609 23.288 1.00 87.81 84 GLU A N 1
ATOM 634 C CA . GLU A 1 84 ? -5.926 7.629 23.133 1.00 87.81 84 GLU A CA 1
ATOM 635 C C . GLU A 1 84 ? -5.589 7.946 21.666 1.00 87.81 84 GLU A C 1
ATOM 637 O O . GLU A 1 84 ? -5.173 9.063 21.363 1.00 87.81 84 GLU A O 1
ATOM 642 N N . ASN A 1 85 ? -5.771 6.993 20.740 1.00 89.56 85 ASN A N 1
ATOM 643 C CA . ASN A 1 85 ? -5.367 7.143 19.338 1.00 89.56 85 ASN A CA 1
ATOM 644 C C . ASN A 1 85 ? -6.535 7.249 18.340 1.00 89.56 85 ASN A C 1
ATOM 646 O O . ASN A 1 85 ? -6.288 7.347 17.138 1.00 89.56 85 ASN A O 1
ATOM 650 N N . LEU A 1 86 ? -7.790 7.275 18.804 1.00 91.00 86 LEU A N 1
ATOM 651 C CA . LEU A 1 86 ? -8.990 7.244 17.951 1.00 91.00 86 LEU A CA 1
ATOM 652 C C . LEU A 1 86 ? -9.030 8.343 16.878 1.00 91.00 86 LEU A C 1
ATOM 654 O O . LEU A 1 86 ? -9.410 8.076 15.737 1.00 91.00 86 LEU A O 1
ATOM 658 N N . ASN A 1 87 ? -8.613 9.566 17.217 1.00 91.56 87 ASN A N 1
ATOM 659 C CA . ASN A 1 87 ? -8.572 10.671 16.252 1.00 91.56 87 ASN A CA 1
ATOM 660 C C . ASN A 1 87 ? -7.541 10.404 15.148 1.00 91.56 87 ASN A C 1
ATOM 662 O O . ASN A 1 87 ? -7.851 10.510 13.962 1.00 91.56 87 ASN A O 1
ATOM 666 N N . TYR A 1 88 ? -6.339 9.978 15.541 1.00 92.69 88 TYR A N 1
ATOM 667 C CA . TYR A 1 88 ? -5.279 9.618 14.604 1.00 92.69 88 TYR A CA 1
ATOM 668 C C . TYR A 1 88 ? -5.678 8.429 13.720 1.00 92.69 88 TYR A C 1
ATOM 670 O O . TYR A 1 88 ? -5.424 8.437 12.516 1.00 92.69 88 TYR A O 1
ATOM 678 N N . TRP A 1 89 ? -6.340 7.428 14.299 1.00 94.69 89 TRP A N 1
ATOM 679 C CA . TRP A 1 89 ? -6.872 6.265 13.593 1.00 94.69 89 TRP A CA 1
ATOM 680 C C . TRP A 1 89 ? -7.870 6.671 12.499 1.00 94.69 89 TRP A C 1
ATOM 682 O O . TRP A 1 89 ? -7.705 6.289 11.339 1.00 94.69 89 TRP A O 1
ATOM 692 N N . MET A 1 90 ? -8.858 7.507 12.838 1.00 94.75 90 MET A N 1
ATOM 693 C CA . MET A 1 90 ? -9.859 7.991 11.883 1.00 94.75 90 MET A CA 1
ATOM 694 C C . MET A 1 90 ? -9.212 8.785 10.743 1.00 94.75 90 MET A C 1
ATOM 696 O O . MET A 1 90 ? -9.498 8.535 9.573 1.00 94.75 90 MET A O 1
ATOM 700 N N . GLU A 1 91 ? -8.328 9.731 11.066 1.00 95.00 91 GLU A N 1
ATOM 701 C CA . GLU A 1 91 ? -7.628 10.528 10.055 1.00 95.00 91 GLU A CA 1
ATOM 702 C C . GLU A 1 91 ? -6.746 9.669 9.144 1.00 95.00 91 GLU A C 1
ATOM 704 O O . GLU A 1 91 ? -6.685 9.909 7.937 1.00 95.00 91 GLU A O 1
ATOM 709 N N . SER A 1 92 ? -6.082 8.655 9.699 1.00 94.06 92 SER A N 1
ATOM 710 C CA . SER A 1 92 ? -5.235 7.736 8.933 1.00 94.06 92 SER A CA 1
ATOM 711 C C . SER A 1 92 ? -6.055 6.895 7.956 1.00 94.06 92 SER A C 1
ATOM 713 O O . SER A 1 92 ? -5.661 6.755 6.801 1.00 94.06 92 SER A O 1
ATOM 715 N N . LEU A 1 93 ? -7.230 6.408 8.366 1.00 93.81 93 LEU A N 1
ATOM 716 C CA . LEU A 1 93 ? -8.137 5.684 7.471 1.00 93.81 93 LEU A CA 1
ATOM 717 C C . LEU A 1 93 ? -8.681 6.567 6.345 1.00 93.81 93 LEU A C 1
ATOM 719 O O . LEU A 1 93 ? -8.749 6.125 5.199 1.00 93.81 93 LEU A O 1
ATOM 723 N N . LEU A 1 94 ? -9.013 7.828 6.635 1.00 94.50 94 LEU A N 1
ATOM 724 C CA . LEU A 1 94 ? -9.474 8.767 5.608 1.00 94.50 94 LEU A CA 1
ATOM 725 C C . LEU A 1 94 ? -8.387 9.090 4.5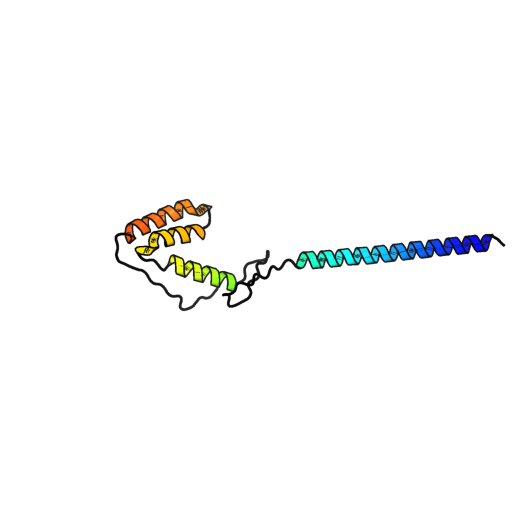75 1.00 94.50 94 LEU A C 1
ATOM 727 O O . LEU A 1 94 ? -8.709 9.284 3.408 1.00 94.50 94 LEU A O 1
ATOM 731 N N . LYS A 1 95 ? -7.107 9.103 4.967 1.00 93.31 95 LYS A N 1
ATOM 732 C CA . LYS A 1 95 ? -5.985 9.291 4.027 1.00 93.31 95 LYS A CA 1
ATOM 733 C C . LYS A 1 95 ? -5.811 8.122 3.055 1.00 93.31 95 LYS A C 1
ATOM 735 O O . LYS A 1 95 ? -5.306 8.336 1.959 1.00 93.31 95 LYS A O 1
ATOM 740 N N . ILE A 1 96 ? -6.196 6.911 3.458 1.00 92.06 96 ILE A N 1
ATOM 741 C CA . ILE A 1 96 ? -6.080 5.693 2.639 1.00 92.06 96 ILE A CA 1
ATOM 742 C C . ILE A 1 96 ? -7.308 5.520 1.734 1.00 92.06 96 ILE A C 1
ATOM 744 O O . ILE A 1 96 ? -7.203 4.999 0.626 1.00 92.06 96 ILE A O 1
ATOM 748 N N . ALA A 1 97 ? -8.481 5.948 2.201 1.00 92.12 97 ALA A N 1
ATOM 749 C CA . ALA A 1 97 ? -9.735 5.773 1.486 1.00 92.12 97 ALA A CA 1
ATOM 750 C C . ALA A 1 97 ? -9.831 6.618 0.209 1.00 92.12 97 ALA A C 1
ATOM 752 O O . ALA A 1 97 ? -9.297 7.727 0.122 1.00 92.12 97 ALA A O 1
ATOM 753 N N . ALA A 1 98 ? -10.594 6.111 -0.759 1.00 92.19 98 ALA A N 1
ATOM 754 C CA . ALA A 1 98 ? -10.836 6.802 -2.016 1.00 92.19 98 ALA A CA 1
ATOM 755 C C . ALA A 1 98 ? -11.648 8.100 -1.793 1.00 92.19 98 ALA A C 1
ATOM 757 O O . ALA A 1 98 ? -12.601 8.070 -0.999 1.00 92.19 98 ALA A O 1
ATOM 758 N N . PRO A 1 99 ? -11.318 9.222 -2.467 1.00 92.69 99 PRO A N 1
ATOM 759 C CA . PRO A 1 99 ? -11.929 10.533 -2.217 1.00 92.69 99 PRO A CA 1
ATOM 760 C C . PRO A 1 99 ? -13.460 10.542 -2.287 1.00 92.69 99 PRO A C 1
ATOM 762 O O . PRO A 1 99 ? -14.128 11.171 -1.467 1.00 92.69 99 PRO A O 1
ATOM 765 N N . GLU A 1 100 ? -14.034 9.790 -3.223 1.00 92.88 100 GLU A N 1
ATOM 766 C CA . GLU A 1 100 ? -15.476 9.642 -3.422 1.00 92.88 100 GLU A CA 1
ATOM 767 C C . GLU A 1 100 ? -16.198 9.030 -2.211 1.00 92.88 100 GLU A C 1
ATOM 769 O O . GLU A 1 100 ? -17.385 9.276 -2.000 1.00 92.88 100 GLU A O 1
ATOM 774 N N . SER A 1 101 ? -15.481 8.268 -1.381 1.00 93.25 101 SER A N 1
ATOM 775 C CA . SER A 1 101 ? -16.027 7.591 -0.201 1.00 93.25 101 SER A CA 1
ATOM 776 C C . SER A 1 101 ? -15.834 8.370 1.103 1.00 93.25 101 SER A C 1
ATOM 778 O O . SER A 1 101 ? -16.423 8.006 2.123 1.00 93.25 101 SER A O 1
ATOM 780 N N . HIS A 1 102 ? -15.060 9.465 1.094 1.00 93.12 102 HIS A N 1
ATOM 781 C CA . HIS A 1 102 ? -14.651 10.186 2.309 1.00 93.12 102 HIS A CA 1
ATOM 782 C C . HIS A 1 102 ? -15.823 10.643 3.172 1.00 93.12 102 HIS A C 1
ATOM 784 O O . HIS A 1 102 ? -15.766 10.509 4.391 1.00 93.12 102 HIS A O 1
ATOM 790 N N . GLY A 1 103 ? -16.892 11.164 2.568 1.00 93.75 103 GLY A N 1
ATOM 791 C CA . GLY A 1 103 ? -18.046 11.670 3.317 1.00 93.75 103 GLY A CA 1
ATOM 792 C C . GLY A 1 103 ? -18.784 10.568 4.081 1.00 93.75 103 GLY A C 1
ATOM 793 O O . GLY A 1 103 ? -19.024 10.695 5.284 1.00 93.75 103 GLY A O 1
ATOM 794 N N . ALA A 1 104 ? -19.108 9.472 3.388 1.00 94.00 104 ALA A N 1
ATOM 795 C CA . ALA A 1 104 ? -19.788 8.327 3.987 1.00 94.00 104 ALA A CA 1
ATOM 796 C C . ALA A 1 104 ? -18.901 7.651 5.040 1.00 94.00 104 ALA A C 1
ATOM 798 O O . ALA A 1 104 ? -19.345 7.440 6.167 1.00 94.00 104 ALA A O 1
ATOM 799 N N . LEU A 1 105 ? -17.631 7.410 4.705 1.00 94.81 105 LEU A N 1
ATOM 800 C CA . LEU A 1 105 ? -16.678 6.778 5.608 1.00 94.81 105 LEU A CA 1
ATOM 801 C C . LEU A 1 105 ? -16.448 7.619 6.866 1.00 94.81 105 LEU A C 1
ATOM 803 O O . LEU A 1 105 ? -16.513 7.094 7.972 1.00 94.81 105 LEU A O 1
ATOM 807 N N . LYS A 1 106 ? -16.239 8.935 6.734 1.00 95.00 106 LYS A N 1
ATOM 808 C CA . LYS A 1 106 ? -16.018 9.822 7.884 1.00 95.00 106 LYS A CA 1
ATOM 809 C C . LYS A 1 106 ? -17.186 9.788 8.859 1.00 95.00 106 LYS A C 1
ATOM 811 O O . LYS A 1 106 ? -16.960 9.716 10.062 1.00 95.00 106 LYS A O 1
ATOM 816 N N . ARG A 1 107 ? -18.423 9.827 8.360 1.00 95.88 107 ARG A N 1
ATOM 817 C CA . ARG A 1 107 ? -19.622 9.738 9.204 1.00 95.88 107 ARG A CA 1
ATOM 818 C C . ARG A 1 107 ? -19.618 8.448 10.028 1.00 95.88 107 ARG A C 1
ATOM 820 O O . ARG A 1 107 ? -19.867 8.492 11.231 1.00 95.88 107 ARG A O 1
ATOM 827 N N . ASP A 1 108 ? -19.314 7.325 9.389 1.00 94.56 108 ASP A N 1
ATOM 828 C CA . ASP A 1 108 ? -19.342 6.016 10.038 1.00 94.56 108 ASP A CA 1
ATOM 829 C C . ASP A 1 108 ? -18.186 5.874 11.051 1.00 94.56 108 ASP A C 1
ATOM 831 O O . ASP A 1 108 ? -18.389 5.385 12.164 1.00 94.56 108 ASP A O 1
ATOM 835 N N . LEU A 1 109 ? -16.997 6.398 10.731 1.00 94.00 109 LEU A N 1
ATOM 836 C CA . LEU A 1 109 ? -15.859 6.450 11.655 1.00 94.00 109 LEU A CA 1
ATOM 837 C C . LEU A 1 109 ? -16.117 7.380 12.850 1.00 94.00 109 LEU A C 1
ATOM 839 O O . LEU A 1 109 ? -15.772 7.033 13.975 1.00 94.00 109 LEU A O 1
ATOM 843 N N . MET A 1 110 ? -16.761 8.533 12.648 1.00 94.44 110 MET A N 1
ATOM 844 C CA . MET A 1 110 ? -17.102 9.455 13.740 1.00 94.44 110 MET A CA 1
ATOM 845 C C . MET A 1 110 ? -18.033 8.810 14.767 1.00 94.44 110 MET A C 1
ATOM 847 O O . MET A 1 110 ? -17.857 9.023 15.965 1.00 94.44 110 MET A O 1
ATOM 851 N N . LYS A 1 111 ? -18.985 7.986 14.313 1.00 92.75 111 LYS A N 1
ATOM 852 C CA . LYS A 1 111 ? -19.844 7.207 15.212 1.00 92.75 111 LYS A CA 1
ATOM 853 C C . LYS A 1 111 ? -19.010 6.287 16.108 1.00 92.75 111 LYS A C 1
ATOM 855 O O . LYS A 1 111 ? -19.186 6.289 17.322 1.00 92.75 111 LYS A O 1
ATOM 860 N N . VAL A 1 112 ? -18.048 5.574 15.522 1.00 90.31 112 VAL A N 1
ATOM 861 C CA . VAL A 1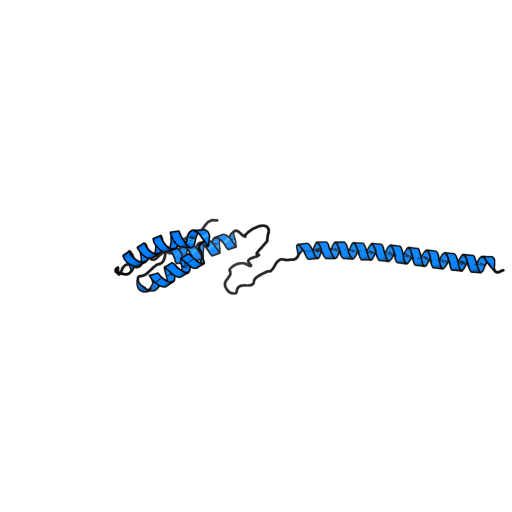 112 ? -17.119 4.710 16.264 1.00 90.31 112 VAL A CA 1
ATOM 862 C C . VAL A 1 112 ? -16.289 5.504 17.272 1.00 90.31 112 VAL A C 1
ATOM 864 O O . VAL A 1 112 ? -16.138 5.069 18.410 1.00 90.31 112 VAL A O 1
ATOM 867 N N . VAL A 1 113 ? -15.760 6.665 16.879 1.00 90.88 113 VAL A N 1
ATOM 868 C CA . VAL A 1 113 ? -14.976 7.529 17.776 1.00 90.88 113 VAL A CA 1
ATOM 869 C C . VAL A 1 113 ? -15.821 7.989 18.963 1.00 90.88 113 VAL A C 1
ATOM 871 O O . VAL A 1 113 ? -15.343 7.974 20.093 1.00 90.88 113 VAL A O 1
ATOM 874 N N . GLN A 1 114 ? -17.084 8.349 18.734 1.00 89.81 114 GLN A N 1
ATOM 875 C CA . GLN A 1 114 ? -17.982 8.795 19.796 1.00 89.81 114 GLN A CA 1
ATOM 876 C C . GLN A 1 114 ? -18.362 7.663 20.762 1.00 89.81 114 GLN A C 1
ATOM 878 O O . GLN A 1 114 ? -18.429 7.887 21.968 1.00 89.81 114 GLN A O 1
ATOM 883 N N . GLU A 1 115 ? -18.560 6.445 20.251 1.00 87.75 115 GLU A N 1
ATOM 884 C CA . GLU A 1 115 ? -18.855 5.258 21.064 1.00 87.75 115 GLU A CA 1
ATOM 885 C C . GLU A 1 115 ? -17.636 4.776 21.868 1.00 87.75 115 GLU A C 1
ATOM 887 O O . GLU A 1 115 ? -17.767 4.378 23.023 1.00 87.75 115 GLU A O 1
ATOM 892 N N . GLN A 1 116 ? -16.441 4.810 21.271 1.00 84.81 116 GLN A N 1
ATOM 893 C CA . GLN A 1 116 ? -15.221 4.265 21.877 1.00 84.81 116 GLN A CA 1
ATOM 894 C C . GLN A 1 116 ? -14.425 5.296 22.686 1.00 84.81 116 GLN A C 1
ATOM 896 O O . GLN A 1 116 ? -13.669 4.908 23.569 1.00 84.81 116 GLN A O 1
ATOM 901 N N . GLY A 1 117 ? -14.599 6.597 22.444 1.00 80.12 117 GLY A N 1
ATOM 902 C CA . GLY A 1 117 ? -13.866 7.651 23.155 1.00 80.12 117 GLY A CA 1
ATOM 903 C C . GLY A 1 117 ? -14.218 7.764 24.641 1.00 80.12 117 GLY A C 1
ATOM 904 O O . GLY A 1 117 ? -13.399 8.223 25.429 1.00 80.12 117 GLY A O 1
ATOM 905 N N . GLY A 1 118 ? -15.415 7.320 25.038 1.00 80.12 118 GLY A N 1
ATOM 906 C CA . GLY A 1 118 ? -15.819 7.205 26.446 1.00 80.12 118 GLY A CA 1
ATOM 907 C C . GLY A 1 118 ? -15.511 5.843 27.079 1.00 80.12 118 GLY A C 1
ATOM 908 O O . GLY A 1 118 ? -15.780 5.642 28.261 1.00 80.12 118 GLY A O 1
ATOM 909 N N . SER A 1 119 ? -14.985 4.899 26.299 1.00 80.69 119 SER A N 1
ATOM 910 C CA . SER A 1 119 ? -14.668 3.539 26.730 1.00 80.69 119 SER A CA 1
ATOM 911 C C . SER A 1 119 ? -13.187 3.430 27.094 1.00 80.69 119 SER A C 1
ATOM 913 O O . SER A 1 119 ? -12.350 4.095 26.498 1.00 80.69 119 SER A O 1
ATOM 915 N N . SER A 1 120 ? -12.830 2.561 28.043 1.00 81.38 120 SER A N 1
ATOM 916 C CA . SER A 1 120 ? -11.425 2.220 28.342 1.00 81.38 120 SER A CA 1
ATOM 917 C C . SER A 1 120 ? -10.943 0.977 27.582 1.00 81.38 120 SER A C 1
ATOM 919 O O . SER A 1 120 ? -9.923 0.383 27.926 1.00 81.38 120 SER A O 1
ATOM 921 N N . ILE A 1 121 ? -11.690 0.543 26.564 1.00 83.88 121 ILE A N 1
ATOM 922 C CA . ILE A 1 121 ? -11.398 -0.676 25.808 1.00 83.88 121 ILE A CA 1
ATOM 923 C C . ILE A 1 121 ? -10.430 -0.357 24.670 1.00 83.88 121 ILE A C 1
ATOM 925 O O . ILE A 1 121 ? -10.688 0.504 23.834 1.00 83.88 121 ILE A O 1
ATOM 929 N N . SER A 1 122 ? -9.329 -1.105 24.619 1.00 89.12 122 SER A N 1
ATOM 930 C CA . SER A 1 122 ? -8.402 -1.108 23.486 1.00 89.12 122 SER A CA 1
ATOM 931 C C . SER A 1 122 ? -8.557 -2.392 22.681 1.00 89.12 122 SER A C 1
ATOM 933 O O . SER A 1 122 ? -8.759 -3.470 23.239 1.00 89.12 122 SER A O 1
ATOM 935 N N . GLN A 1 123 ? -8.445 -2.275 21.363 1.00 90.25 123 GLN A N 1
ATOM 936 C CA . GLN A 1 123 ? -8.469 -3.390 20.431 1.00 90.25 123 GLN A CA 1
ATOM 937 C C . GLN A 1 123 ? -7.075 -3.575 19.840 1.00 90.25 123 GLN A C 1
ATOM 939 O O . GLN A 1 123 ? -6.511 -2.644 19.263 1.00 90.25 123 GLN A O 1
ATOM 944 N N . TYR A 1 124 ? -6.553 -4.793 19.974 1.00 92.44 124 TYR A N 1
ATOM 945 C CA . TYR A 1 124 ? -5.256 -5.185 19.443 1.00 92.44 124 TYR A CA 1
ATOM 946 C C . TYR A 1 124 ? -5.406 -6.351 18.467 1.00 92.44 124 TYR A C 1
ATOM 948 O O . TYR A 1 124 ? -6.103 -7.328 18.749 1.00 92.44 124 TYR A O 1
ATOM 956 N N . TYR A 1 125 ? -4.742 -6.245 17.323 1.00 93.00 125 TYR A N 1
ATOM 957 C CA . TYR A 1 125 ? -4.756 -7.219 16.248 1.00 93.00 125 TYR A CA 1
ATOM 958 C C . TYR A 1 125 ? -3.342 -7.438 15.711 1.00 93.00 125 TYR A C 1
ATOM 960 O O . TYR A 1 125 ? -2.611 -6.485 15.431 1.00 93.00 125 TYR A O 1
ATOM 968 N N . THR A 1 126 ? -2.992 -8.709 15.514 1.00 93.25 126 THR A N 1
ATOM 969 C CA . THR A 1 126 ? -1.726 -9.131 14.915 1.00 93.25 126 THR A CA 1
ATOM 970 C C . THR A 1 126 ? -1.979 -10.061 13.737 1.00 93.25 126 THR A C 1
ATOM 972 O O . THR A 1 126 ? -2.873 -10.910 13.770 1.00 93.25 126 THR A O 1
ATOM 975 N N . ILE A 1 127 ? -1.188 -9.892 12.681 1.00 90.69 127 ILE A N 1
ATOM 976 C CA . ILE A 1 127 ? -1.299 -10.682 11.456 1.00 90.69 127 ILE A CA 1
ATOM 977 C C . ILE A 1 127 ? -0.434 -11.930 11.614 1.00 90.69 127 ILE A C 1
ATOM 979 O O . ILE A 1 127 ? 0.778 -11.829 11.789 1.00 90.69 127 ILE A O 1
ATOM 983 N N . SER A 1 128 ? -1.053 -13.110 11.530 1.00 91.44 128 SER A N 1
ATOM 984 C CA . SER A 1 128 ? -0.338 -14.393 11.575 1.00 91.44 128 SER A CA 1
ATOM 985 C C . SER A 1 128 ? 0.167 -14.831 10.197 1.00 91.44 128 SER A C 1
ATOM 987 O O . SER A 1 128 ? 1.298 -15.292 10.074 1.00 91.44 128 SER A O 1
ATOM 989 N N . SER A 1 129 ? -0.660 -14.691 9.162 1.00 88.44 129 SER A N 1
ATOM 990 C CA . SER A 1 129 ? -0.301 -14.989 7.774 1.00 88.44 129 SER A CA 1
ATOM 991 C C . SER A 1 129 ? -1.191 -14.193 6.820 1.00 88.44 129 SER A C 1
ATOM 993 O O . SER A 1 129 ? -2.296 -13.790 7.188 1.00 88.44 129 SER A O 1
ATOM 995 N N . MET A 1 130 ? -0.700 -13.952 5.606 1.00 83.25 130 MET A N 1
ATOM 996 C CA . MET A 1 130 ? -1.435 -13.305 4.523 1.00 83.25 130 MET A CA 1
ATOM 997 C C . MET A 1 130 ? -1.128 -14.053 3.226 1.00 83.25 130 MET A C 1
ATOM 999 O O . MET A 1 130 ? -0.002 -14.501 3.022 1.00 83.25 130 MET A O 1
ATOM 1003 N N . LYS A 1 131 ? -2.144 -14.246 2.384 1.00 81.06 131 LYS A N 1
ATOM 1004 C CA . LYS A 1 131 ? -2.006 -14.864 1.064 1.00 81.06 131 LYS A CA 1
ATOM 1005 C C . LYS A 1 131 ? -2.741 -13.979 0.065 1.00 81.06 131 LYS A C 1
ATOM 1007 O O . LYS A 1 131 ? -3.938 -13.758 0.245 1.00 81.06 131 LYS A O 1
ATOM 1012 N N . VAL A 1 132 ? -2.006 -13.463 -0.917 1.00 68.38 132 VAL A N 1
ATOM 1013 C CA . VAL A 1 132 ? -2.500 -12.596 -1.998 1.00 68.38 132 VAL A CA 1
ATOM 1014 C C . VAL A 1 132 ? -2.560 -13.385 -3.295 1.00 68.38 132 VAL A C 1
ATOM 1016 O O . VAL A 1 132 ? -1.629 -14.190 -3.528 1.00 68.38 132 VAL A O 1
#

Sequence (132 aa):
MDYSIGLAQNQRVLKQRNALGITAIVLAGLVVILFMVGATRDREVVLQPILRSPLTISSTGVSPEYLEMVTRDTALIALNRSPENLNYWMESLLKIAAPESHGALKRDLMKVVQEQGGSSISQYYTISSMKV

Radius of gyration: 32.98 Å; Cα contacts (8 Å, |Δi|>4): 77; chains: 1; bounding box: 62×32×102 Å

Solvent-accessible surface area (backbone atoms only — not comparable to full-atom values): 8047 Å² total; per-residue (Å²): 134,62,70,65,57,56,51,55,51,54,53,50,53,52,52,52,51,52,50,53,51,52,52,52,52,53,50,53,52,52,52,53,52,51,51,56,54,54,75,71,58,84,65,63,71,60,86,59,101,83,60,96,59,90,51,63,70,48,100,89,52,78,49,67,70,55,53,48,50,56,49,51,56,49,48,47,53,75,52,37,46,34,52,91,44,40,70,60,45,50,56,53,51,55,72,72,47,59,77,92,47,44,68,65,50,50,56,58,47,49,53,51,42,64,65,39,56,82,38,94,63,66,44,82,65,81,87,90,78,86,88,126

Mean predicted aligned error: 13.61 Å